Protein AF-A0ABC9UFP0-F1 (afdb_monomer_lite)

InterPro domains:
  IPR005220 Calcium-regulated OB-fold protein CarO-like [NF033674] (1-71)
  IPR005220 Calcium-regulated OB-fold protein CarO-like [PF04076] (1-72)
  IPR005220 Calcium-regulated OB-fold protein CarO-like [PTHR36571] (1-71)
  IPR036700 Bacterial OB-fold superfamily [G3DSA:2.40.50.200] (1-72)
  IPR036700 Bacterial OB-fold superfamily [SSF101756] (1-71)

Organism: Enterobacter asburiae (NCBI:txid61645)

Structure (mmCIF, N/CA/C/O backbone):
data_AF-A0ABC9UFP0-F1
#
_entry.id   AF-A0ABC9UFP0-F1
#
loop_
_atom_site.group_PDB
_atom_site.id
_atom_site.type_symbol
_atom_site.label_atom_id
_atom_site.label_alt_id
_atom_site.label_comp_id
_atom_site.label_asym_id
_atom_site.label_entity_id
_atom_site.label_seq_id
_atom_site.pdbx_PDB_ins_code
_atom_site.Cartn_x
_atom_site.Cartn_y
_atom_site.Cartn_z
_atom_site.occupancy
_atom_site.B_iso_or_equiv
_atom_site.auth_seq_id
_atom_site.auth_comp_id
_atom_site.auth_asym_id
_atom_site.auth_atom_id
_atom_site.pdbx_PDB_model_num
ATOM 1 N N . MET A 1 1 ? -4.836 6.074 -24.814 1.00 45.09 1 MET A N 1
ATOM 2 C CA . MET A 1 1 ? -5.018 6.308 -23.364 1.00 45.09 1 MET A CA 1
ATOM 3 C C . MET A 1 1 ? -4.583 5.045 -22.634 1.00 45.09 1 MET A C 1
ATOM 5 O O . MET A 1 1 ? -5.370 4.109 -22.573 1.00 45.09 1 MET A O 1
ATOM 9 N N . HIS A 1 2 ? -3.339 4.955 -22.155 1.00 53.81 2 HIS A N 1
ATOM 10 C CA . HIS A 1 2 ? -2.946 3.823 -21.311 1.00 53.81 2 HIS A CA 1
ATOM 11 C C . HIS A 1 2 ? -3.569 4.037 -19.933 1.00 53.81 2 HIS A C 1
ATOM 13 O O . HIS A 1 2 ? -3.022 4.744 -19.095 1.00 53.81 2 HIS A O 1
ATOM 19 N N . LYS A 1 3 ? -4.772 3.491 -19.732 1.00 58.88 3 LYS A N 1
ATOM 20 C CA . LYS A 1 3 ? -5.302 3.296 -18.386 1.00 58.88 3 LYS A CA 1
ATOM 21 C C . LYS A 1 3 ? -4.347 2.299 -17.729 1.00 58.88 3 LYS A C 1
ATOM 23 O O . LYS A 1 3 ? -4.243 1.176 -18.216 1.00 58.88 3 LYS A O 1
ATOM 28 N N . GLY A 1 4 ? -3.602 2.725 -16.709 1.00 69.69 4 GLY A N 1
ATOM 29 C CA . GLY A 1 4 ? -2.807 1.810 -15.890 1.00 69.69 4 GLY A CA 1
ATOM 30 C C . GLY A 1 4 ? -3.673 0.637 -15.427 1.00 69.69 4 GLY A C 1
ATOM 31 O O . GLY A 1 4 ? -4.890 0.795 -15.266 1.00 69.69 4 GLY A O 1
ATOM 32 N N . ALA A 1 5 ? -3.069 -0.541 -15.278 1.00 86.81 5 ALA A N 1
ATOM 33 C CA . ALA A 1 5 ? -3.790 -1.748 -14.890 1.00 86.81 5 ALA A CA 1
ATOM 34 C C . ALA A 1 5 ? -4.444 -1.557 -13.514 1.00 86.81 5 ALA A C 1
ATOM 36 O O . ALA A 1 5 ? -3.806 -1.043 -12.595 1.00 86.81 5 ALA A O 1
ATOM 37 N N . TRP A 1 6 ? -5.709 -1.958 -13.383 1.00 92.06 6 TRP A N 1
ATOM 38 C CA . TRP A 1 6 ? -6.367 -2.038 -12.084 1.00 92.06 6 TRP A CA 1
ATOM 39 C C . TRP A 1 6 ? -6.023 -3.381 -11.452 1.00 92.06 6 TRP A C 1
ATOM 41 O O . TRP A 1 6 ? -6.294 -4.424 -12.047 1.00 92.06 6 TRP A O 1
ATOM 51 N N . VAL A 1 7 ? -5.414 -3.354 -10.274 1.00 93.12 7 VAL A N 1
ATOM 52 C CA . VAL A 1 7 ? -4.968 -4.556 -9.566 1.00 93.12 7 VAL A CA 1
ATOM 53 C C . VAL A 1 7 ? -5.467 -4.542 -8.132 1.00 93.12 7 VAL A C 1
ATOM 55 O O . VAL A 1 7 ? -5.737 -3.484 -7.561 1.00 93.12 7 VAL A O 1
ATOM 58 N N . THR A 1 8 ? -5.568 -5.734 -7.559 1.00 94.25 8 THR A N 1
ATOM 59 C CA . THR A 1 8 ? -5.917 -5.952 -6.160 1.00 94.25 8 THR A CA 1
ATOM 60 C C . THR A 1 8 ? -4.759 -6.670 -5.489 1.00 94.25 8 THR A C 1
ATOM 62 O O . THR A 1 8 ? -4.308 -7.699 -5.987 1.00 94.25 8 THR A O 1
ATOM 65 N N . LEU A 1 9 ? -4.284 -6.122 -4.374 1.00 93.44 9 LEU A N 1
ATOM 66 C CA . LEU A 1 9 ? -3.220 -6.691 -3.556 1.00 93.44 9 LEU A CA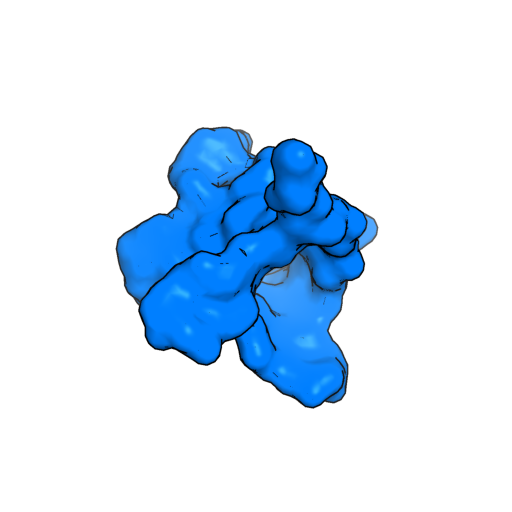 1
ATOM 67 C C . LEU A 1 9 ? -3.744 -6.947 -2.144 1.00 93.4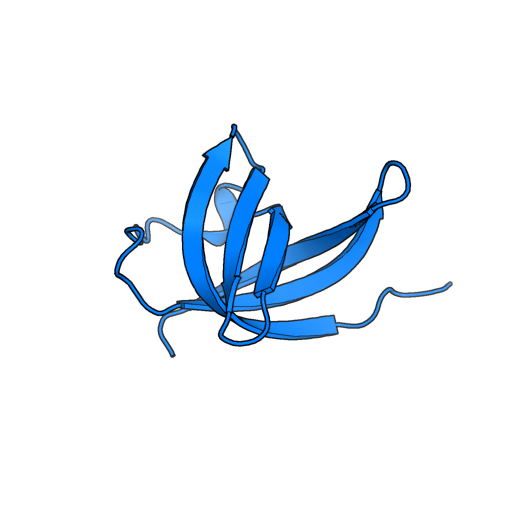4 9 LEU A C 1
ATOM 69 O O . LEU A 1 9 ? -4.602 -6.215 -1.647 1.00 93.44 9 LEU A O 1
ATOM 73 N N . GLU A 1 10 ? -3.210 -7.976 -1.498 1.00 95.69 10 GLU A N 1
ATOM 74 C CA . GLU A 1 10 ? -3.560 -8.362 -0.133 1.00 95.69 10 GLU A CA 1
ATOM 75 C C . GLU A 1 10 ? -2.285 -8.471 0.707 1.00 95.69 10 GLU A C 1
ATOM 77 O O . GLU A 1 10 ? -1.291 -9.049 0.264 1.00 95.69 10 GLU A O 1
ATOM 82 N N . GLY A 1 11 ? -2.283 -7.845 1.881 1.00 94.88 11 GLY A N 1
ATOM 83 C CA . GLY A 1 11 ? -1.056 -7.592 2.628 1.00 94.88 11 GLY A CA 1
ATOM 84 C C . GLY A 1 11 ? -1.255 -6.606 3.773 1.00 94.88 11 GLY A C 1
ATOM 85 O O . GLY A 1 11 ? -2.377 -6.373 4.215 1.00 94.88 11 GLY A O 1
ATOM 86 N N . ASN A 1 12 ? -0.165 -6.028 4.267 1.00 94.56 12 ASN A N 1
ATOM 87 C CA . ASN A 1 12 ? -0.165 -5.166 5.447 1.00 94.56 12 ASN A CA 1
ATOM 88 C C . ASN A 1 12 ? 0.377 -3.770 5.120 1.00 94.56 12 ASN A C 1
ATOM 90 O O . ASN A 1 12 ? 1.342 -3.622 4.365 1.00 94.56 12 ASN A O 1
ATOM 94 N N . VAL A 1 13 ? -0.202 -2.740 5.740 1.00 92.50 13 VAL A N 1
ATOM 95 C CA . VAL A 1 13 ? 0.294 -1.358 5.664 1.00 92.50 13 VAL A CA 1
ATOM 96 C C . VAL A 1 13 ? 1.285 -1.129 6.804 1.00 92.50 13 VAL A C 1
ATOM 98 O O . VAL A 1 13 ? 0.888 -0.923 7.942 1.00 92.50 13 VAL A O 1
ATOM 101 N N . ILE A 1 14 ? 2.586 -1.190 6.517 1.00 92.25 14 ILE A N 1
ATOM 102 C CA . ILE A 1 14 ? 3.623 -1.256 7.565 1.00 92.25 14 ILE A CA 1
ATOM 103 C C . ILE A 1 14 ? 4.263 0.093 7.915 1.00 92.25 14 ILE A C 1
ATOM 105 O O . ILE A 1 14 ? 4.982 0.195 8.906 1.00 92.25 14 ILE A O 1
ATOM 109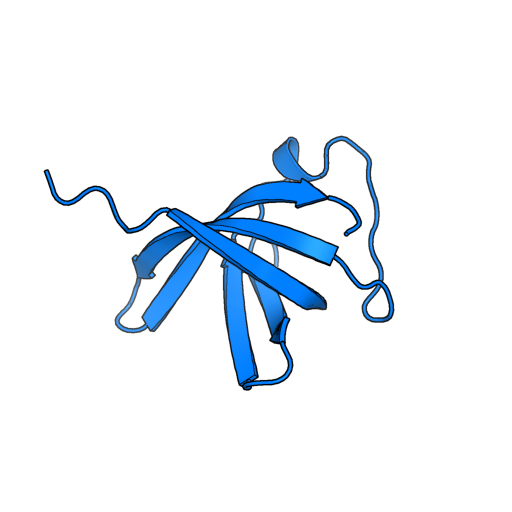 N N . SER A 1 15 ? 4.058 1.123 7.093 1.00 90.12 15 SER A N 1
ATOM 110 C CA . SER A 1 15 ? 4.610 2.462 7.319 1.00 90.12 15 SER A CA 1
ATOM 111 C C . SER A 1 15 ? 3.813 3.516 6.554 1.00 90.12 15 SER A C 1
ATOM 113 O O . SER A 1 15 ? 3.300 3.224 5.470 1.00 90.12 15 SER A O 1
ATOM 115 N N . GLN A 1 16 ? 3.749 4.731 7.103 1.00 87.38 16 GLN A N 1
ATOM 116 C CA . GLN A 1 16 ? 3.069 5.892 6.533 1.00 87.38 16 GLN A CA 1
ATOM 117 C C . GLN A 1 16 ? 4.023 7.088 6.419 1.00 87.38 16 GLN A C 1
ATOM 119 O O . GLN A 1 16 ? 4.766 7.401 7.349 1.00 87.38 16 GLN A O 1
ATOM 124 N N . GLN A 1 17 ? 3.930 7.787 5.292 1.00 87.62 17 GLN A N 1
ATOM 125 C CA . GLN A 1 17 ? 4.522 9.088 5.017 1.00 87.62 17 GLN A CA 1
ATOM 126 C C . GLN A 1 17 ? 3.489 9.935 4.249 1.00 87.62 17 GLN A C 1
ATOM 128 O O . GLN A 1 17 ? 3.347 9.813 3.034 1.00 87.62 17 GLN A O 1
ATOM 133 N N . ASP A 1 18 ? 2.739 10.777 4.962 1.00 87.81 18 ASP A N 1
ATOM 134 C CA . ASP A 1 18 ? 1.612 11.559 4.429 1.00 87.81 18 ASP A CA 1
ATOM 135 C C . ASP A 1 18 ? 0.533 10.681 3.755 1.00 87.81 18 ASP A C 1
ATOM 137 O O . ASP A 1 18 ? -0.095 9.849 4.416 1.00 87.81 18 ASP A O 1
ATOM 141 N N . GLU A 1 19 ? 0.304 10.862 2.448 1.00 87.88 19 GLU A N 1
ATOM 142 C CA . GLU A 1 19 ? -0.608 10.044 1.632 1.00 87.88 19 GLU A CA 1
ATOM 143 C C . GLU A 1 19 ? 0.048 8.764 1.088 1.00 87.88 19 GLU A C 1
ATOM 145 O O . GLU A 1 19 ? -0.624 7.949 0.449 1.00 87.88 19 GLU A O 1
ATOM 150 N N . TRP A 1 20 ? 1.353 8.591 1.306 1.00 91.75 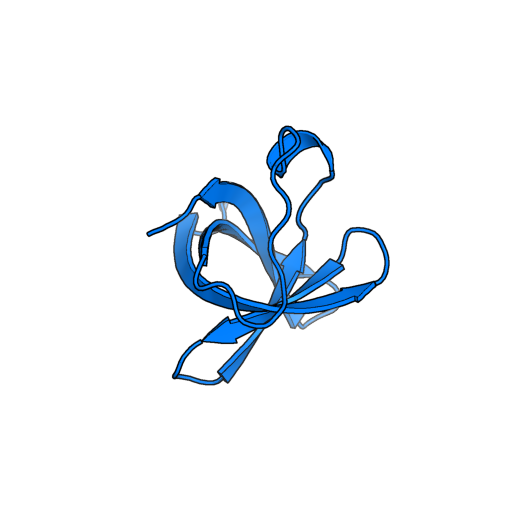20 TRP A N 1
ATOM 151 C CA . TRP A 1 20 ? 2.130 7.457 0.827 1.00 91.75 20 TRP A CA 1
ATOM 152 C C . TRP A 1 20 ? 2.342 6.434 1.928 1.00 91.75 20 TRP A C 1
ATOM 154 O O . TRP A 1 20 ? 2.730 6.755 3.045 1.00 91.75 20 TRP A O 1
ATOM 164 N N . TYR A 1 21 ? 2.146 5.173 1.586 1.00 92.94 21 TYR A N 1
ATOM 165 C CA . TYR A 1 21 ? 2.267 4.060 2.506 1.00 92.94 21 TYR A CA 1
ATOM 166 C C . TYR A 1 21 ? 3.162 2.986 1.906 1.00 92.94 21 TYR A C 1
ATOM 168 O O . TYR A 1 21 ? 3.200 2.785 0.689 1.00 92.94 21 TYR A O 1
ATOM 176 N N . THR A 1 22 ? 3.880 2.273 2.769 1.00 93.81 22 THR A N 1
ATOM 177 C CA . THR A 1 22 ? 4.581 1.052 2.368 1.00 93.81 22 THR A CA 1
ATOM 178 C C . THR A 1 22 ? 3.653 -0.126 2.598 1.00 93.81 22 THR A C 1
ATOM 180 O O . THR A 1 22 ? 3.319 -0.449 3.740 1.00 93.81 22 THR A O 1
ATOM 183 N N . PHE A 1 23 ? 3.241 -0.758 1.507 1.00 94.75 23 PHE A N 1
ATOM 184 C CA . PHE A 1 23 ? 2.442 -1.971 1.522 1.00 94.75 23 PHE A CA 1
ATOM 185 C C . PHE A 1 23 ? 3.358 -3.180 1.380 1.00 94.75 23 PHE A C 1
ATOM 187 O O . PHE A 1 23 ? 4.250 -3.183 0.530 1.00 94.75 23 PHE A O 1
ATOM 194 N N . ARG A 1 24 ? 3.150 -4.194 2.214 1.00 94.50 24 ARG A N 1
ATOM 195 C CA . ARG A 1 24 ? 3.913 -5.439 2.195 1.00 94.50 24 ARG A CA 1
ATOM 196 C C . ARG A 1 24 ? 2.992 -6.605 1.885 1.00 94.50 24 ARG A C 1
ATOM 198 O O . ARG A 1 24 ? 2.020 -6.816 2.602 1.00 94.50 24 ARG A O 1
ATOM 205 N N . ASP A 1 25 ? 3.362 -7.388 0.887 1.00 92.25 25 ASP A N 1
ATOM 206 C CA . ASP A 1 25 ? 2.748 -8.675 0.575 1.00 92.25 25 ASP A CA 1
ATOM 207 C C . ASP A 1 25 ? 3.791 -9.811 0.736 1.00 92.25 25 ASP A C 1
ATOM 209 O O . ASP A 1 25 ? 4.939 -9.551 1.121 1.00 92.25 25 ASP A O 1
ATOM 213 N N . PRO A 1 26 ? 3.433 -11.088 0.500 1.00 91.44 26 PRO A N 1
ATOM 214 C CA . PRO A 1 26 ? 4.393 -12.191 0.583 1.00 91.44 26 PRO A CA 1
ATOM 215 C C . PRO A 1 26 ? 5.550 -12.127 -0.429 1.00 91.44 26 PRO A C 1
ATOM 217 O O . PRO A 1 26 ? 6.550 -12.816 -0.242 1.00 91.44 26 PRO A O 1
ATOM 220 N N . THR A 1 27 ? 5.424 -11.340 -1.500 1.00 91.56 27 THR A N 1
ATOM 221 C CA . THR A 1 27 ? 6.416 -11.232 -2.580 1.00 91.56 27 THR A CA 1
ATOM 222 C C . THR A 1 27 ? 7.404 -10.087 -2.368 1.00 91.56 27 THR A C 1
ATOM 224 O O . THR A 1 27 ? 8.529 -10.149 -2.863 1.00 91.56 27 THR A O 1
ATOM 227 N N . GLY A 1 28 ? 7.024 -9.062 -1.604 1.00 92.62 28 GLY A N 1
ATOM 228 C CA . GLY A 1 28 ? 7.881 -7.923 -1.318 1.00 92.62 28 GLY A CA 1
ATOM 229 C C . GLY A 1 28 ? 7.122 -6.723 -0.767 1.00 92.62 28 GLY A C 1
ATOM 230 O O . GLY A 1 28 ? 6.135 -6.847 -0.041 1.00 92.62 28 GLY A O 1
ATOM 231 N N . THR A 1 29 ? 7.627 -5.532 -1.084 1.00 94.25 29 THR A N 1
ATOM 232 C CA . THR A 1 29 ? 7.014 -4.265 -0.686 1.00 94.25 29 THR A CA 1
ATOM 233 C C . THR A 1 29 ? 6.827 -3.346 -1.884 1.00 94.25 29 THR A C 1
ATOM 235 O O . THR A 1 29 ? 7.627 -3.335 -2.819 1.00 94.25 29 THR A O 1
ATOM 238 N N . ILE A 1 30 ? 5.764 -2.549 -1.842 1.00 92.31 30 ILE A N 1
ATOM 239 C CA . ILE A 1 30 ? 5.448 -1.542 -2.851 1.00 92.31 30 ILE A CA 1
ATOM 240 C C . ILE A 1 30 ? 4.965 -0.260 -2.174 1.00 92.31 30 ILE A C 1
ATOM 242 O O . ILE A 1 30 ? 4.359 -0.288 -1.100 1.00 92.31 30 ILE A O 1
ATOM 246 N N . LYS A 1 31 ? 5.236 0.885 -2.805 1.00 93.62 31 LYS A N 1
ATOM 247 C CA . LYS A 1 31 ? 4.648 2.157 -2.392 1.00 93.62 31 LYS A CA 1
ATOM 248 C C . LYS A 1 31 ? 3.228 2.268 -2.924 1.00 93.62 31 LYS A C 1
ATOM 250 O O . LYS A 1 31 ? 2.981 2.123 -4.122 1.00 93.62 31 LYS A O 1
ATOM 255 N N . VAL A 1 32 ? 2.303 2.564 -2.027 1.00 93.94 32 VAL A N 1
ATOM 256 C CA . VAL A 1 32 ? 0.900 2.776 -2.361 1.00 93.94 32 VAL A CA 1
ATOM 257 C C . VAL A 1 32 ? 0.492 4.166 -1.905 1.00 93.94 32 VAL A C 1
ATOM 259 O O . VAL A 1 32 ? 0.854 4.600 -0.813 1.00 93.94 32 VAL A O 1
ATOM 262 N N . ARG A 1 33 ? -0.240 4.887 -2.745 1.00 93.81 33 ARG A N 1
ATOM 263 C CA . ARG A 1 33 ? -0.863 6.150 -2.374 1.00 93.81 33 ARG A CA 1
ATOM 264 C C . ARG A 1 33 ? -2.286 5.852 -1.937 1.00 93.81 33 ARG A C 1
ATOM 266 O O . ARG A 1 33 ? -3.056 5.307 -2.721 1.00 93.81 33 ARG A O 1
ATOM 273 N N . ILE A 1 34 ? -2.632 6.185 -0.698 1.00 92.06 34 ILE A N 1
ATOM 274 C CA . ILE A 1 34 ? -3.981 5.974 -0.160 1.00 92.06 34 ILE A CA 1
ATOM 275 C C . ILE A 1 34 ? -4.514 7.330 0.303 1.00 92.06 34 ILE A C 1
ATOM 277 O O . ILE A 1 34 ? -4.239 7.747 1.432 1.00 92.06 34 ILE A O 1
ATOM 281 N N . PRO A 1 35 ? -5.273 8.038 -0.554 1.00 91.12 35 PRO A N 1
ATOM 282 C CA . PRO A 1 35 ? -5.894 9.301 -0.181 1.00 91.12 35 PRO A CA 1
ATOM 283 C C . PRO A 1 35 ? -6.775 9.139 1.062 1.00 91.12 35 PRO A C 1
ATOM 285 O O . PRO A 1 35 ? -7.485 8.142 1.195 1.00 91.12 35 PRO A O 1
ATOM 288 N N . GLN A 1 36 ? -6.819 10.150 1.935 1.00 88.62 36 GLN A N 1
ATOM 289 C CA . GLN A 1 36 ? -7.579 10.085 3.195 1.00 88.62 36 GLN A CA 1
ATOM 290 C C . GLN A 1 36 ? -9.059 9.690 2.997 1.00 88.62 36 GLN A C 1
ATOM 292 O O . GLN A 1 36 ? -9.630 8.966 3.809 1.00 88.62 36 GLN A O 1
ATOM 297 N N . LYS A 1 37 ? -9.667 10.096 1.873 1.00 90.25 37 LYS A N 1
ATOM 298 C CA . LYS A 1 37 ? -11.044 9.732 1.485 1.00 90.25 37 LYS A CA 1
ATOM 299 C C . LYS A 1 37 ? -11.285 8.222 1.339 1.00 90.25 37 LYS A C 1
ATOM 301 O O . LYS A 1 37 ? -12.416 7.784 1.500 1.00 90.25 37 LYS A O 1
ATOM 306 N N . VAL A 1 38 ? -10.252 7.440 1.020 1.00 90.94 38 VAL A N 1
ATOM 307 C CA . VAL A 1 38 ? -10.359 5.991 0.780 1.00 90.94 38 VAL A CA 1
ATOM 308 C C . VAL A 1 38 ? -10.504 5.230 2.089 1.00 90.94 38 VAL A C 1
ATOM 310 O O . VAL A 1 38 ? -11.226 4.242 2.141 1.00 90.94 38 VAL A O 1
ATOM 313 N N . TRP A 1 39 ? -9.883 5.730 3.157 1.00 87.19 39 TRP A N 1
ATOM 314 C CA . TRP A 1 39 ? -9.989 5.136 4.485 1.00 87.19 39 TRP A CA 1
ATOM 315 C C . TRP A 1 39 ? -11.416 5.181 5.024 1.00 87.19 39 TRP A C 1
ATOM 317 O O . TRP A 1 39 ? -11.797 4.295 5.771 1.00 87.19 39 TRP A O 1
ATOM 327 N N . ASN A 1 40 ? -12.222 6.185 4.655 1.00 85.69 40 ASN A N 1
ATOM 328 C CA . ASN A 1 40 ? -13.630 6.301 5.060 1.00 85.69 40 ASN A CA 1
ATOM 329 C C . ASN A 1 40 ? -13.864 6.085 6.580 1.00 85.69 40 ASN A C 1
ATOM 331 O O . ASN A 1 40 ? -14.840 5.463 6.993 1.00 85.69 40 ASN A O 1
ATOM 335 N N . GLY A 1 41 ? -12.929 6.551 7.418 1.00 82.06 41 GLY A N 1
ATOM 336 C CA . GLY A 1 41 ? -12.959 6.373 8.877 1.00 82.06 41 GLY A CA 1
ATOM 337 C C . GLY A 1 41 ? -12.459 5.015 9.395 1.00 82.06 41 GLY A C 1
ATOM 338 O O . GLY A 1 41 ? -12.453 4.798 10.604 1.00 82.06 41 GLY A O 1
ATOM 339 N N . GLN A 1 42 ? -12.025 4.110 8.518 1.00 82.19 42 GLN A N 1
ATOM 340 C CA . GLN A 1 42 ? -11.350 2.869 8.886 1.00 82.19 42 GLN A CA 1
ATOM 341 C C . GLN A 1 42 ? -9.907 3.157 9.303 1.00 82.19 42 GLN A C 1
ATOM 343 O O . GLN A 1 42 ? -9.224 3.989 8.705 1.00 82.19 42 GLN A O 1
ATOM 348 N N . HIS A 1 43 ? -9.446 2.439 10.321 1.00 81.44 43 HIS A N 1
ATOM 349 C CA . HIS A 1 43 ? -8.060 2.439 10.763 1.00 81.44 43 HIS A CA 1
ATOM 350 C C . HIS A 1 43 ? -7.522 1.015 10.639 1.00 81.44 43 HIS A C 1
ATOM 352 O O . HIS A 1 43 ? -8.222 0.068 11.008 1.00 81.44 43 HIS A O 1
ATOM 358 N N . PHE A 1 44 ? -6.319 0.880 10.088 1.00 84.12 44 PHE A N 1
ATOM 359 C CA . PHE A 1 44 ? -5.616 -0.392 9.966 1.00 84.12 44 PHE A CA 1
ATOM 360 C C . PHE A 1 44 ? -4.210 -0.213 10.520 1.00 84.12 44 PHE A C 1
ATOM 362 O O . PHE A 1 44 ? -3.517 0.734 10.145 1.00 84.12 44 PHE A O 1
ATOM 369 N N . ASP A 1 45 ? -3.806 -1.129 11.388 1.00 83.12 45 ASP A N 1
ATOM 370 C CA . ASP A 1 45 ? -2.458 -1.187 11.932 1.00 83.12 45 ASP A CA 1
ATOM 371 C C . ASP A 1 45 ? -1.541 -2.042 11.047 1.00 83.12 45 ASP A C 1
ATOM 373 O O . ASP A 1 45 ? -1.982 -2.820 10.201 1.00 83.12 45 ASP A O 1
ATOM 377 N N . ALA A 1 46 ? -0.232 -1.985 11.303 1.00 86.06 46 ALA A N 1
ATOM 378 C CA . ALA A 1 46 ? 0.765 -2.789 10.585 1.00 86.06 46 ALA A CA 1
ATOM 379 C C . ALA A 1 46 ? 0.594 -4.315 10.732 1.00 86.06 46 ALA A C 1
ATOM 381 O O . ALA A 1 46 ? 1.241 -5.076 10.014 1.00 86.06 46 ALA A O 1
ATOM 382 N N . GLN A 1 47 ? -0.257 -4.760 11.658 1.00 87.50 47 GLN A N 1
ATOM 383 C CA . GLN A 1 47 ? -0.598 -6.167 11.879 1.00 87.50 47 GLN A CA 1
ATOM 384 C C . GLN A 1 47 ? -1.872 -6.586 11.132 1.00 87.50 47 GLN A C 1
ATOM 386 O O . GLN A 1 47 ? -2.109 -7.781 10.958 1.00 87.50 47 GLN A O 1
ATOM 391 N N . ASP A 1 48 ? -2.684 -5.627 10.683 1.00 91.00 48 ASP A N 1
ATOM 392 C CA . ASP A 1 48 ? -3.947 -5.910 10.015 1.00 91.00 48 ASP A CA 1
ATOM 393 C C . ASP A 1 48 ? -3.701 -6.318 8.568 1.00 91.00 48 ASP A C 1
ATOM 395 O O . ASP A 1 48 ? -3.025 -5.620 7.804 1.00 91.00 48 ASP A O 1
ATOM 399 N N . LEU A 1 49 ? -4.263 -7.463 8.187 1.00 92.88 49 LEU A N 1
ATOM 400 C CA . LEU A 1 49 ? -4.324 -7.874 6.793 1.00 92.88 49 LEU A CA 1
ATOM 401 C C . LEU A 1 49 ? -5.429 -7.073 6.102 1.00 92.88 49 LEU A C 1
ATOM 403 O O . LEU A 1 49 ? -6.587 -7.091 6.527 1.00 92.88 49 LEU A O 1
ATOM 407 N N . VAL A 1 50 ? -5.066 -6.374 5.035 1.00 93.88 50 VAL A N 1
ATOM 408 C CA . VAL A 1 50 ? -5.968 -5.536 4.252 1.00 93.88 50 VAL A CA 1
ATOM 409 C C . VAL A 1 50 ? -5.855 -5.874 2.774 1.00 93.88 50 VAL A C 1
ATOM 411 O O . VAL A 1 50 ? -4.807 -6.287 2.274 1.00 93.88 50 VAL A O 1
ATOM 414 N N . ARG A 1 51 ? -6.953 -5.652 2.060 1.00 94.81 51 ARG A N 1
ATOM 415 C CA . ARG A 1 51 ? -7.037 -5.740 0.609 1.00 94.81 51 ARG A CA 1
ATOM 416 C C . ARG A 1 51 ? -7.141 -4.335 0.033 1.00 94.81 51 ARG A C 1
ATOM 418 O O . ARG A 1 51 ? -8.109 -3.619 0.301 1.00 94.81 51 ARG A O 1
ATOM 425 N N . VAL A 1 52 ? -6.158 -3.958 -0.778 1.00 94.19 52 VAL A N 1
ATOM 426 C CA . VAL A 1 52 ? -6.114 -2.680 -1.498 1.00 94.19 52 VAL A CA 1
ATOM 427 C C . VAL A 1 52 ? -6.350 -2.923 -2.980 1.00 94.19 52 VAL A C 1
ATOM 429 O O . VAL A 1 52 ? -5.822 -3.869 -3.556 1.00 94.19 52 VAL A O 1
ATOM 432 N N . SER A 1 53 ? -7.165 -2.085 -3.612 1.00 94.88 53 SER A N 1
ATOM 433 C CA . SER A 1 53 ? -7.389 -2.122 -5.057 1.00 94.88 53 SER A CA 1
ATOM 434 C C . SER A 1 53 ? -7.182 -0.745 -5.658 1.00 94.88 53 SER A C 1
ATOM 436 O O . SER A 1 53 ? -7.670 0.257 -5.127 1.00 94.88 53 SER A O 1
ATOM 438 N N . GLY A 1 54 ? -6.451 -0.694 -6.764 1.00 94.56 54 GLY A N 1
ATOM 439 C CA . GLY A 1 54 ? -6.005 0.571 -7.319 1.00 94.56 54 GLY A CA 1
ATOM 440 C C . GLY A 1 54 ? -5.405 0.463 -8.706 1.00 94.56 54 GLY A C 1
ATOM 441 O O . GLY A 1 54 ? -5.257 -0.624 -9.265 1.00 94.56 54 GLY A O 1
ATOM 442 N N . GLN A 1 55 ? -5.050 1.619 -9.252 1.00 94.62 55 GLN A N 1
ATOM 443 C CA . GLN A 1 55 ? -4.403 1.731 -10.548 1.00 94.62 55 GLN A CA 1
ATOM 444 C C . GLN A 1 55 ? -2.885 1.732 -10.387 1.00 94.62 55 GLN A C 1
ATOM 446 O O . GLN A 1 55 ? -2.330 2.522 -9.624 1.00 94.62 55 GLN A O 1
ATOM 451 N N . VAL A 1 56 ? -2.202 0.868 -11.134 1.00 92.19 56 VAL A N 1
ATOM 452 C CA . VAL A 1 56 ? -0.741 0.900 -11.220 1.00 92.19 56 VAL A CA 1
ATOM 453 C C . VAL A 1 56 ? -0.320 2.153 -11.981 1.00 92.19 56 VAL A C 1
ATOM 455 O O . VAL A 1 56 ? -0.745 2.372 -13.119 1.00 92.19 56 VAL A O 1
ATOM 458 N N . ILE A 1 57 ? 0.524 2.961 -11.350 1.00 91.00 57 ILE A N 1
ATOM 459 C CA . ILE A 1 57 ? 1.099 4.182 -11.908 1.00 91.00 57 ILE A CA 1
ATOM 460 C C . ILE A 1 57 ? 2.625 4.109 -11.853 1.00 91.00 57 ILE A C 1
ATOM 462 O O . ILE A 1 57 ? 3.209 3.461 -10.988 1.00 91.00 57 ILE A O 1
ATOM 466 N N . HIS A 1 58 ? 3.276 4.795 -12.785 1.00 88.12 58 HIS A N 1
ATOM 467 C CA . HIS A 1 58 ? 4.721 4.983 -12.759 1.00 88.12 58 HIS A CA 1
ATOM 468 C C . HIS A 1 58 ? 4.994 6.430 -12.366 1.00 88.12 58 HIS A C 1
ATOM 470 O O . HIS A 1 58 ? 4.666 7.345 -13.120 1.00 88.12 58 HIS A O 1
ATOM 476 N N . GLU A 1 59 ? 5.573 6.638 -11.189 1.00 79.75 59 GLU A N 1
ATOM 477 C CA . GLU A 1 59 ? 5.921 7.964 -10.683 1.00 79.75 59 GLU A CA 1
ATOM 478 C C . GLU A 1 59 ? 7.408 7.989 -10.325 1.00 79.75 59 GLU A C 1
ATOM 480 O O . GLU A 1 59 ? 7.917 7.077 -9.677 1.00 79.75 59 GLU A O 1
ATOM 485 N N . ASN A 1 60 ? 8.129 9.017 -10.784 1.00 76.38 60 ASN A N 1
ATOM 486 C CA . ASN A 1 60 ? 9.559 9.210 -10.501 1.00 76.38 60 ASN A CA 1
ATOM 487 C C . ASN A 1 60 ? 10.450 7.987 -10.815 1.00 76.38 60 ASN A C 1
ATOM 489 O O . ASN A 1 60 ? 11.445 7.743 -10.137 1.00 76.38 60 ASN A O 1
ATOM 493 N N . GLY A 1 61 ? 10.096 7.204 -11.840 1.00 83.06 61 GLY A N 1
ATOM 494 C CA . GLY A 1 61 ? 10.839 6.003 -12.242 1.00 83.06 61 GLY A CA 1
ATOM 495 C C . GLY A 1 61 ? 10.567 4.755 -11.391 1.00 83.06 61 GLY A C 1
ATOM 496 O O . GLY A 1 61 ? 11.174 3.718 -11.644 1.00 83.06 61 GLY A O 1
ATOM 497 N N . ALA A 1 62 ? 9.648 4.826 -10.425 1.00 85.88 62 ALA A N 1
ATOM 498 C CA . ALA A 1 62 ? 9.203 3.696 -9.617 1.00 85.88 62 ALA A CA 1
ATOM 499 C C . ALA A 1 62 ? 7.748 3.321 -9.939 1.00 85.88 62 ALA A C 1
ATOM 501 O O . ALA A 1 62 ? 6.927 4.168 -10.297 1.00 85.88 62 ALA A O 1
ATOM 502 N N . THR A 1 63 ? 7.426 2.035 -9.805 1.00 89.81 63 THR A N 1
ATOM 503 C CA . THR A 1 63 ? 6.047 1.546 -9.891 1.00 89.81 63 THR A CA 1
ATOM 504 C C . THR A 1 63 ? 5.367 1.721 -8.538 1.00 89.81 63 THR A C 1
ATOM 506 O O . THR A 1 63 ? 5.858 1.222 -7.525 1.00 89.81 63 THR A O 1
ATOM 509 N N . SER A 1 64 ? 4.226 2.399 -8.544 1.00 92.50 64 SER A N 1
ATOM 510 C CA . SER A 1 64 ? 3.401 2.680 -7.372 1.00 92.50 64 SER A CA 1
ATOM 511 C C . SER A 1 64 ? 1.946 2.301 -7.647 1.00 92.50 64 SER A C 1
ATOM 513 O O . SER A 1 64 ? 1.528 2.183 -8.800 1.00 92.50 64 SER A O 1
ATOM 515 N N . LEU A 1 65 ? 1.154 2.128 -6.592 1.00 93.19 65 LEU A N 1
ATOM 516 C CA . LEU A 1 65 ? -0.283 1.867 -6.704 1.00 93.19 65 LEU A CA 1
ATOM 517 C C . LEU A 1 65 ? -1.079 3.068 -6.189 1.00 93.19 65 LEU A C 1
ATOM 519 O O . LEU A 1 65 ? -0.944 3.423 -5.021 1.00 93.19 65 LEU A O 1
ATOM 523 N N . ASP A 1 66 ? -1.927 3.665 -7.024 1.00 94.50 66 ASP A N 1
ATOM 524 C CA . ASP A 1 66 ? -2.910 4.658 -6.578 1.00 94.50 66 ASP A CA 1
ATOM 525 C C . ASP A 1 66 ? -4.186 3.940 -6.132 1.00 94.50 66 ASP A C 1
ATOM 527 O O . ASP A 1 66 ? -4.916 3.367 -6.948 1.00 94.50 66 ASP A O 1
ATOM 531 N N . VAL A 1 67 ? -4.412 3.890 -4.821 1.00 94.88 67 VAL A N 1
ATOM 532 C CA . VAL A 1 67 ? -5.462 3.077 -4.210 1.00 94.88 67 VAL A CA 1
ATOM 533 C C . VAL A 1 67 ? -6.789 3.816 -4.279 1.00 94.88 67 VAL A C 1
ATOM 535 O O . VAL A 1 67 ? -6.930 4.929 -3.779 1.00 94.88 67 VAL A O 1
ATOM 538 N N . GLY A 1 68 ? -7.790 3.164 -4.868 1.00 94.25 68 GLY A N 1
ATOM 539 C CA . GLY A 1 68 ? -9.163 3.663 -4.897 1.00 94.25 68 GLY A CA 1
ATOM 540 C C . GLY A 1 68 ? -10.063 3.016 -3.848 1.00 94.25 68 GLY A C 1
ATOM 541 O O . GLY A 1 68 ? -11.057 3.618 -3.451 1.00 94.25 68 GLY A O 1
ATOM 542 N N . VAL A 1 69 ? -9.726 1.801 -3.405 1.00 93.62 69 VAL A N 1
ATOM 543 C CA . VAL A 1 69 ? -10.526 1.020 -2.454 1.00 93.62 69 VAL A CA 1
ATOM 544 C C . VAL A 1 69 ? -9.608 0.297 -1.476 1.00 93.62 69 VAL A C 1
ATOM 546 O O . VAL A 1 69 ? -8.649 -0.355 -1.892 1.00 93.62 69 VAL A O 1
ATOM 549 N N . ILE A 1 70 ? -9.942 0.367 -0.190 1.00 92.38 70 ILE A N 1
ATOM 550 C CA . ILE A 1 70 ? -9.345 -0.441 0.872 1.00 92.38 70 ILE A CA 1
ATOM 551 C C . ILE A 1 70 ? -10.452 -1.185 1.619 1.00 92.38 70 ILE A C 1
ATOM 553 O O . ILE A 1 70 ? -11.557 -0.674 1.788 1.00 92.38 70 ILE A O 1
ATOM 557 N N . SER A 1 71 ? -10.177 -2.421 2.016 1.00 91.56 71 SER A N 1
ATOM 558 C CA . SER A 1 71 ? -11.126 -3.273 2.733 1.00 91.56 71 SER A CA 1
ATOM 559 C C . SER A 1 71 ? -10.385 -4.307 3.571 1.00 91.56 71 SER A C 1
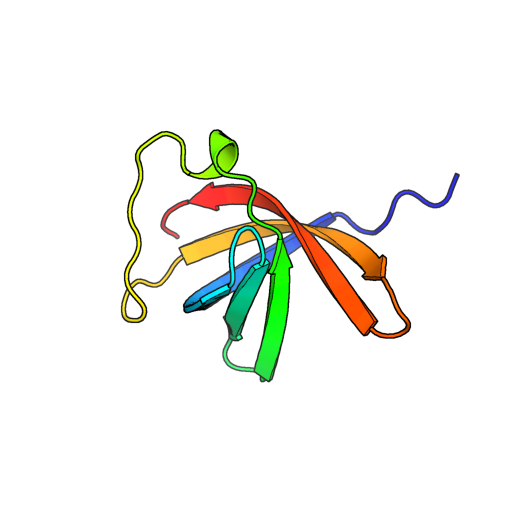ATOM 561 O O . SER A 1 71 ? -9.215 -4.594 3.316 1.00 91.56 71 SER A O 1
ATOM 563 N N . LYS A 1 72 ? -11.068 -4.889 4.558 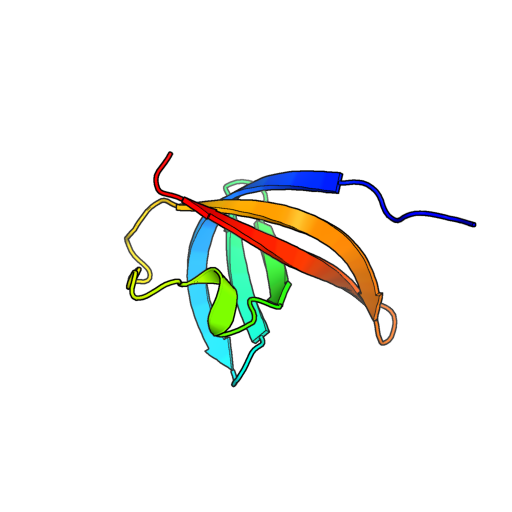1.00 87.38 72 LYS A N 1
ATOM 564 C CA . LYS A 1 72 ? -10.614 -6.154 5.145 1.00 87.38 72 LYS A CA 1
ATOM 565 C C . LYS A 1 72 ? -10.897 -7.290 4.140 1.00 87.38 72 LYS A C 1
ATOM 567 O O . LYS A 1 72 ? -11.878 -7.164 3.402 1.00 87.38 72 LYS A O 1
ATOM 572 N N . PRO A 1 73 ? -10.031 -8.313 4.054 1.00 80.38 73 PRO A N 1
ATOM 573 C CA . PRO A 1 73 ? -10.165 -9.411 3.097 1.00 80.38 73 PRO A CA 1
ATOM 574 C C . PRO A 1 73 ? -11.488 -10.174 3.184 1.00 80.38 73 PRO A C 1
ATOM 576 O O . PRO A 1 73 ? -12.085 -10.224 4.284 1.00 80.38 73 PRO A O 1
#

Secondary structure (DSSP, 8-state):
---PPEEEEEEEEEEEETTEEEEE-SS-EEEEE--HHHHTT----TTSEEEEEEEEEEETTEEEEEEEEEE--

Foldseek 3Di:
DPFADKDKDKAFFADDDPQWTWGADPVGIAIEGHPPVQCVPPDGYRPAIKMFIAGWDQDPNGTYGYTPHIDRD

Radius of gyration: 11.53 Å; chains: 1; bounding box: 24×24×35 Å

pLDDT: mean 88.57, std 8.99, range [45.09, 95.69]

Sequence (73 aa):
MHKGAWVTLEGNVISQQDEWYTFRDPTGTIKVRIPQKVWNGQHFDAQDLVRVSGQVIHENGATSLDVGVISKP